Protein AF-A0A7C2BCA0-F1 (afdb_monomer_lite)

Structure (mmCIF, N/CA/C/O backbone):
data_AF-A0A7C2BCA0-F1
#
_entry.id   AF-A0A7C2BCA0-F1
#
loop_
_atom_site.group_PDB
_atom_site.id
_atom_site.type_symbol
_atom_site.label_atom_id
_atom_site.label_alt_id
_atom_site.label_comp_id
_atom_site.label_asym_id
_atom_site.label_entity_id
_atom_site.label_seq_id
_atom_site.pdbx_PDB_ins_code
_atom_site.Cartn_x
_atom_site.Cartn_y
_atom_site.Cartn_z
_atom_site.occupancy
_atom_site.B_iso_or_equiv
_atom_site.auth_seq_id
_atom_site.auth_comp_id
_atom_site.auth_asym_id
_atom_site.auth_atom_id
_atom_site.pdbx_PDB_model_num
ATOM 1 N N . MET A 1 1 ? -21.428 22.047 5.916 1.00 43.03 1 MET A N 1
ATOM 2 C CA . MET A 1 1 ? -21.231 20.583 5.912 1.00 43.03 1 MET A CA 1
ATOM 3 C C . MET A 1 1 ? -19.869 20.335 5.280 1.00 43.03 1 MET A C 1
ATOM 5 O O . MET A 1 1 ? -19.731 20.589 4.093 1.00 43.03 1 MET A O 1
ATOM 9 N N . MET A 1 2 ? -18.840 20.031 6.077 1.00 37.03 2 MET A N 1
ATOM 10 C CA . MET A 1 2 ? -17.478 19.820 5.561 1.00 37.03 2 MET A CA 1
ATOM 11 C C . MET A 1 2 ? -17.362 18.406 4.967 1.00 37.03 2 MET A C 1
ATOM 13 O O . MET A 1 2 ? -17.982 17.490 5.512 1.00 37.03 2 MET A O 1
ATOM 17 N N . PRO A 1 3 ? -16.608 18.211 3.874 1.00 50.78 3 PRO A N 1
ATOM 18 C CA . PRO A 1 3 ? -16.411 16.896 3.273 1.00 50.78 3 PRO A CA 1
ATOM 19 C C . PRO A 1 3 ? -15.713 15.952 4.264 1.00 50.78 3 PRO A C 1
ATOM 21 O O . PRO A 1 3 ? -14.708 16.316 4.872 1.00 50.78 3 PRO A O 1
ATOM 24 N N . GLN A 1 4 ? -16.245 14.734 4.419 1.00 51.97 4 GLN A N 1
ATOM 25 C CA . GLN A 1 4 ? -15.741 13.708 5.350 1.00 51.97 4 GLN A CA 1
ATOM 26 C C . GLN A 1 4 ? -14.248 13.387 5.164 1.00 51.97 4 GLN A C 1
ATOM 28 O O . GLN A 1 4 ? -13.592 13.028 6.135 1.00 51.97 4 GLN A O 1
ATOM 33 N N . ALA A 1 5 ? -13.691 13.608 3.968 1.00 51.53 5 ALA A N 1
ATOM 34 C CA . ALA A 1 5 ? -12.273 13.398 3.666 1.00 51.53 5 ALA A CA 1
ATOM 35 C C . ALA A 1 5 ? -11.313 14.216 4.554 1.00 51.53 5 ALA A C 1
ATOM 37 O O . ALA A 1 5 ? -10.208 13.764 4.826 1.00 51.53 5 ALA A O 1
ATOM 38 N N . ALA A 1 6 ? -11.730 15.391 5.042 1.00 46.75 6 ALA A N 1
ATOM 39 C CA . ALA A 1 6 ? -10.890 16.238 5.893 1.00 46.75 6 ALA A CA 1
ATOM 40 C C . ALA A 1 6 ? -10.889 15.817 7.377 1.00 46.75 6 ALA A C 1
ATOM 42 O O . ALA A 1 6 ? -10.042 16.274 8.139 1.00 46.75 6 ALA A O 1
ATOM 43 N N . GLN A 1 7 ? -11.833 14.971 7.817 1.00 50.56 7 GLN A N 1
ATOM 44 C CA . GLN A 1 7 ? -11.875 14.498 9.210 1.00 50.56 7 GLN A CA 1
ATOM 45 C C . GLN A 1 7 ? -10.919 13.327 9.469 1.00 50.56 7 GLN A C 1
ATOM 47 O O . GLN A 1 7 ? -10.521 13.111 10.613 1.00 50.56 7 GLN A O 1
ATOM 52 N N . ASP A 1 8 ? -10.534 12.604 8.415 1.00 54.22 8 ASP A N 1
ATOM 53 C CA . ASP A 1 8 ? -9.599 11.478 8.491 1.00 54.22 8 ASP A CA 1
ATOM 54 C C . ASP A 1 8 ? -8.157 11.930 8.766 1.00 54.22 8 ASP A C 1
ATOM 56 O O . ASP A 1 8 ? -7.393 11.215 9.404 1.00 54.22 8 ASP A O 1
ATOM 60 N N . GLU A 1 9 ? -7.791 13.161 8.385 1.00 54.47 9 GLU A N 1
ATOM 61 C CA . GLU A 1 9 ? -6.433 13.681 8.612 1.00 54.47 9 GLU A CA 1
ATOM 62 C C . GLU A 1 9 ? -6.068 13.841 10.097 1.00 54.47 9 GLU A C 1
ATOM 64 O O . GLU A 1 9 ? -4.890 13.862 10.448 1.00 54.47 9 GLU A O 1
ATOM 69 N N . LEU A 1 10 ? -7.060 13.933 10.989 1.00 54.72 10 LEU A N 1
ATOM 70 C CA . LEU A 1 10 ? -6.827 14.136 12.423 1.00 54.72 10 LEU A CA 1
ATOM 71 C C . LEU A 1 10 ? -6.856 12.838 13.239 1.00 54.72 10 LEU A C 1
ATOM 73 O O . LEU A 1 10 ? -6.470 12.850 14.413 1.00 54.72 10 LEU A O 1
ATOM 77 N N . ARG A 1 11 ? -7.271 11.706 12.652 1.00 66.44 11 ARG A N 1
ATOM 78 C CA . ARG A 1 11 ? -7.155 10.405 13.317 1.00 66.44 11 ARG A CA 1
ATOM 79 C C . ARG A 1 11 ? -5.768 9.843 13.064 1.00 66.44 11 ARG A C 1
ATOM 81 O O . ARG A 1 11 ? -5.479 9.208 12.062 1.00 66.44 11 ARG A O 1
ATOM 88 N N . SER A 1 12 ? -4.913 10.081 14.044 1.00 81.38 12 SER A N 1
ATOM 89 C CA . SER A 1 12 ? -3.630 9.415 14.206 1.00 81.38 12 SER A CA 1
ATOM 90 C C . SER A 1 12 ? -3.726 7.908 13.918 1.00 81.38 12 SER A C 1
ATOM 92 O O . SER A 1 12 ? -4.321 7.163 14.698 1.00 81.38 12 SER A O 1
ATOM 94 N N . PHE A 1 13 ? -3.115 7.450 12.819 1.00 78.19 13 PHE A N 1
ATOM 95 C CA . PHE A 1 13 ? -3.139 6.042 12.388 1.00 78.19 13 PHE A CA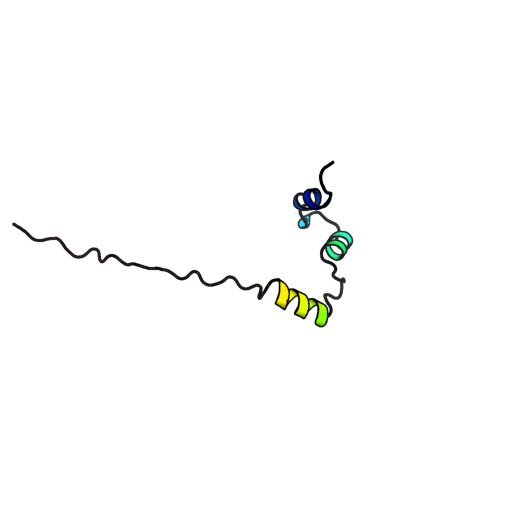 1
ATOM 96 C C . PHE A 1 13 ? -2.661 5.064 13.474 1.00 78.19 13 PHE A C 1
ATOM 98 O O . PHE A 1 13 ? -3.099 3.919 13.521 1.00 78.19 13 PHE A O 1
ATOM 105 N N . TRP A 1 14 ? -1.792 5.525 14.376 1.00 81.81 14 TRP A N 1
ATOM 106 C CA . TRP A 1 14 ? -1.246 4.761 15.503 1.00 81.81 14 TRP A CA 1
ATOM 107 C C . TRP A 1 14 ? -2.243 4.475 16.635 1.00 81.81 14 TRP A C 1
ATOM 109 O O . TRP A 1 14 ? -1.922 3.708 17.539 1.00 81.81 14 TRP A O 1
ATOM 119 N N . SER A 1 15 ? -3.437 5.064 16.607 1.00 86.19 15 SER A N 1
ATOM 120 C CA . SER A 1 15 ? -4.481 4.837 17.617 1.00 86.19 15 SER A CA 1
ATOM 121 C C . SER A 1 15 ? -5.669 4.023 17.094 1.00 86.19 15 SER A C 1
ATOM 123 O O . SER A 1 15 ? -6.626 3.808 17.834 1.00 86.19 15 SER A O 1
ATOM 125 N N . LEU A 1 16 ? -5.626 3.584 15.833 1.00 85.56 16 LEU A N 1
ATOM 126 C CA . LEU A 1 16 ? -6.694 2.819 15.189 1.00 85.56 16 LEU A CA 1
ATOM 127 C C . LEU A 1 16 ? -6.493 1.311 15.360 1.00 85.56 16 LEU A C 1
ATOM 129 O O . LEU A 1 16 ? -5.363 0.825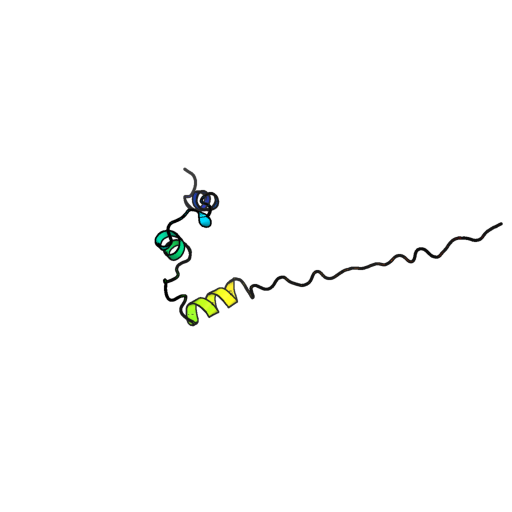 15.472 1.00 85.56 16 LEU A O 1
ATOM 133 N N . GLN A 1 17 ? -7.590 0.550 15.331 1.00 88.31 17 GLN A N 1
ATOM 134 C CA . GLN A 1 17 ? -7.490 -0.906 15.300 1.00 88.31 17 GLN A CA 1
ATOM 135 C C . GLN A 1 17 ? -6.893 -1.372 13.971 1.00 88.31 17 GLN A C 1
ATOM 137 O O . GLN A 1 17 ? -7.117 -0.774 12.919 1.00 88.31 17 GLN A O 1
ATOM 142 N N . THR A 1 18 ? -6.185 -2.501 13.991 1.00 85.62 18 THR A N 1
ATOM 143 C CA . THR A 1 18 ? -5.521 -3.052 12.800 1.00 85.62 18 THR A CA 1
ATOM 144 C C . THR A 1 18 ? -6.480 -3.224 11.620 1.00 85.62 18 THR A C 1
ATOM 146 O O . THR A 1 18 ? -6.115 -2.913 10.492 1.00 85.62 18 THR A O 1
ATOM 149 N N . ALA A 1 19 ? -7.720 -3.657 11.868 1.00 86.81 19 ALA A N 1
ATOM 150 C CA . ALA A 1 19 ? -8.736 -3.800 10.825 1.00 86.81 19 ALA A CA 1
ATOM 151 C C . ALA A 1 19 ? -9.120 -2.457 10.174 1.00 86.81 19 ALA A C 1
ATOM 153 O O . ALA A 1 19 ? -9.302 -2.396 8.961 1.00 86.81 19 ALA A O 1
ATOM 154 N N . GLU A 1 20 ? -9.195 -1.381 10.961 1.00 86.50 20 GLU A N 1
ATOM 155 C CA . GLU A 1 20 ? -9.513 -0.033 10.475 1.00 86.50 20 GLU A CA 1
ATOM 156 C C . GLU A 1 20 ? -8.363 0.524 9.630 1.00 86.50 20 GLU A C 1
ATOM 158 O O . GLU A 1 20 ? -8.595 1.066 8.551 1.00 86.50 20 GLU A O 1
ATOM 163 N N . VAL A 1 21 ? -7.117 0.312 10.067 1.00 87.88 21 VAL A N 1
ATOM 164 C CA . VAL A 1 21 ? -5.920 0.714 9.311 1.00 87.88 21 VAL A CA 1
ATOM 165 C C . VAL A 1 21 ? -5.812 -0.055 7.994 1.00 87.88 21 VAL A C 1
ATOM 167 O O . VAL A 1 21 ? -5.537 0.538 6.954 1.00 87.88 21 VAL A O 1
ATOM 170 N N . LEU A 1 22 ? -6.055 -1.368 8.008 1.00 88.69 22 LEU A N 1
ATOM 171 C CA . LEU A 1 22 ? -6.029 -2.192 6.797 1.00 88.69 22 LEU A CA 1
ATOM 172 C C . LEU A 1 22 ? -7.110 -1.774 5.795 1.00 88.69 22 LEU A C 1
ATOM 174 O O . LEU A 1 22 ? -6.827 -1.694 4.598 1.00 88.69 22 LEU A O 1
ATOM 178 N N . ALA A 1 23 ? -8.313 -1.454 6.277 1.00 85.88 23 ALA A N 1
ATOM 179 C CA . ALA A 1 23 ? -9.389 -0.936 5.441 1.00 85.88 23 ALA A CA 1
ATOM 180 C C . ALA A 1 23 ? -9.030 0.434 4.841 1.00 85.88 23 ALA A C 1
ATOM 182 O O . ALA A 1 23 ? -9.163 0.620 3.630 1.00 85.88 23 ALA A O 1
ATOM 183 N N . ALA A 1 24 ? -8.508 1.358 5.655 1.00 85.81 24 ALA A N 1
ATOM 184 C CA . ALA A 1 24 ? -8.096 2.689 5.210 1.00 85.81 24 ALA A CA 1
ATOM 185 C C . ALA A 1 24 ? -6.956 2.637 4.176 1.00 85.81 24 ALA A C 1
ATOM 187 O O . ALA A 1 24 ? -6.981 3.352 3.177 1.00 85.81 24 ALA A O 1
ATOM 188 N N . LEU A 1 25 ? -5.977 1.746 4.370 1.00 86.25 25 LEU A N 1
ATOM 189 C CA . LEU A 1 25 ? -4.854 1.545 3.445 1.00 86.25 25 LEU A CA 1
ATOM 190 C C . LEU A 1 25 ? -5.193 0.636 2.254 1.00 86.25 25 LEU A C 1
ATOM 192 O O . LEU A 1 25 ? -4.331 0.417 1.389 1.00 86.25 25 LEU A O 1
ATOM 196 N N . GLN A 1 26 ? -6.420 0.103 2.204 1.00 86.88 26 GLN A N 1
ATOM 197 C CA . GLN A 1 26 ? -6.890 -0.858 1.204 1.00 86.88 26 GLN A CA 1
ATOM 198 C C . GLN A 1 26 ? -5.896 -2.020 1.035 1.00 86.88 26 GLN A C 1
ATOM 200 O O . GLN A 1 26 ? -5.480 -2.350 -0.077 1.00 86.88 26 GLN A O 1
ATOM 205 N N . SER A 1 27 ? -5.444 -2.579 2.157 1.00 88.69 27 SER A N 1
ATOM 206 C CA . SER A 1 27 ? -4.480 -3.679 2.212 1.00 88.69 27 SER A CA 1
ATOM 207 C C . SER A 1 27 ? -5.090 -4.867 2.942 1.00 88.69 27 SER A C 1
ATOM 209 O O . SER A 1 27 ? -6.024 -4.726 3.728 1.00 88.69 27 SER A O 1
ATOM 211 N N . SER A 1 28 ? -4.539 -6.054 2.707 1.00 89.19 28 SER A N 1
ATOM 212 C CA . SER A 1 28 ? -4.891 -7.244 3.477 1.00 89.19 28 SER A CA 1
ATOM 213 C C . SER A 1 28 ? -3.865 -7.504 4.590 1.00 89.19 28 SER A C 1
ATOM 215 O O . SER A 1 28 ? -2.745 -6.984 4.517 1.00 89.19 28 SER A O 1
ATOM 217 N N . PRO A 1 29 ? -4.193 -8.351 5.585 1.00 88.50 29 PRO A N 1
ATOM 218 C CA . PRO A 1 29 ? -3.219 -8.846 6.561 1.00 88.50 29 PRO A CA 1
ATOM 219 C C . PRO A 1 29 ? -2.038 -9.587 5.915 1.00 88.50 29 PRO A C 1
ATOM 221 O O . PRO A 1 29 ? -0.945 -9.601 6.469 1.00 88.50 29 PRO A O 1
ATOM 224 N N . ASN A 1 30 ? -2.247 -10.167 4.729 1.00 89.44 30 ASN A N 1
ATOM 225 C CA . ASN A 1 30 ? -1.223 -10.877 3.962 1.00 89.44 30 ASN A CA 1
ATOM 226 C C . ASN A 1 30 ? -0.438 -9.945 3.018 1.00 89.44 30 ASN A C 1
ATOM 228 O O . ASN A 1 30 ? 0.384 -10.414 2.234 1.00 89.44 30 ASN A O 1
ATOM 232 N N . GLY A 1 31 ? -0.690 -8.633 3.079 1.00 89.12 31 GLY A N 1
ATOM 233 C CA . GLY A 1 31 ? -0.054 -7.621 2.240 1.00 89.12 31 GLY A CA 1
ATOM 234 C C . GLY A 1 31 ? -0.880 -7.210 1.018 1.00 89.12 31 GLY A C 1
ATOM 235 O O . GLY A 1 31 ? -2.106 -7.365 0.981 1.00 89.12 31 GLY A O 1
ATOM 236 N N . LEU A 1 32 ? -0.186 -6.636 0.032 1.00 90.19 32 LEU A N 1
ATOM 237 C CA . LEU A 1 32 ? -0.735 -6.150 -1.237 1.00 90.19 32 LEU A CA 1
ATOM 238 C C . LEU A 1 32 ? -0.425 -7.133 -2.368 1.00 90.19 32 LEU A C 1
ATOM 240 O O . LEU A 1 32 ? 0.645 -7.740 -2.399 1.00 90.19 32 LEU A O 1
ATOM 244 N N . ALA A 1 33 ? -1.343 -7.243 -3.328 1.00 91.44 33 ALA A N 1
ATOM 245 C CA . ALA A 1 33 ? -1.079 -7.950 -4.576 1.00 91.44 33 ALA A CA 1
ATOM 246 C C . ALA A 1 33 ? 0.013 -7.229 -5.384 1.00 91.44 33 ALA A C 1
ATOM 248 O O . ALA A 1 33 ? 0.125 -6.001 -5.328 1.00 91.44 33 ALA A O 1
ATOM 249 N N . ALA A 1 34 ? 0.793 -7.989 -6.157 1.00 91.00 34 ALA A N 1
ATOM 250 C CA . ALA A 1 34 ? 1.899 -7.451 -6.949 1.00 91.00 34 ALA A CA 1
ATOM 251 C C . ALA A 1 34 ? 1.438 -6.355 -7.926 1.00 91.00 34 ALA A C 1
ATOM 253 O O . ALA A 1 34 ? 2.085 -5.314 -8.019 1.00 91.00 34 ALA A O 1
ATOM 254 N N . ASP A 1 35 ? 0.285 -6.544 -8.573 1.00 92.38 35 ASP A N 1
ATOM 255 C CA . ASP A 1 35 ? -0.276 -5.568 -9.514 1.00 92.38 35 ASP A CA 1
ATOM 256 C C . ASP A 1 35 ? -0.631 -4.249 -8.816 1.00 92.38 35 ASP A C 1
ATOM 258 O O . ASP A 1 35 ? -0.241 -3.172 -9.261 1.00 92.38 35 ASP A O 1
ATOM 262 N N . THR A 1 36 ? -1.289 -4.325 -7.654 1.00 89.81 36 THR A N 1
ATOM 263 C CA . THR A 1 36 ? -1.624 -3.146 -6.842 1.00 89.81 36 THR A CA 1
ATOM 264 C C . THR A 1 36 ? -0.370 -2.450 -6.311 1.00 89.81 3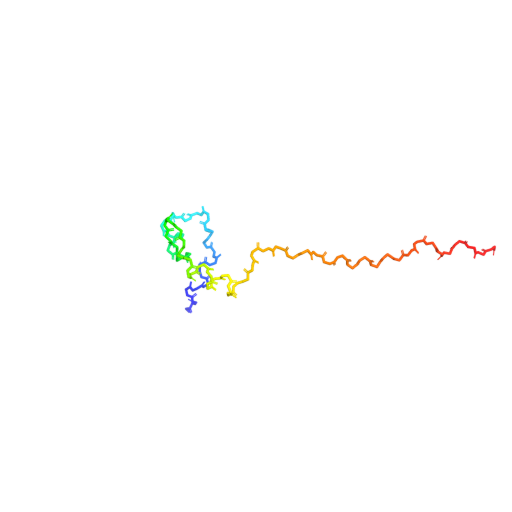6 THR A C 1
ATOM 266 O O . THR A 1 36 ? -0.326 -1.222 -6.226 1.00 89.81 36 THR A O 1
ATOM 269 N N . ALA A 1 37 ? 0.668 -3.208 -5.952 1.00 90.75 37 ALA A N 1
ATOM 270 C CA . ALA A 1 37 ? 1.942 -2.639 -5.527 1.00 90.75 37 ALA A CA 1
ATOM 271 C C . ALA A 1 37 ? 2.641 -1.900 -6.681 1.00 90.75 37 ALA A C 1
ATOM 273 O O . ALA A 1 37 ? 3.126 -0.787 -6.475 1.00 90.75 37 ALA A O 1
ATOM 274 N N . ALA A 1 38 ? 2.640 -2.469 -7.890 1.00 91.56 38 ALA A N 1
ATOM 275 C CA . ALA A 1 38 ? 3.203 -1.841 -9.084 1.00 91.56 38 ALA A CA 1
ATOM 276 C C . ALA A 1 38 ? 2.441 -0.564 -9.475 1.00 91.56 38 ALA A C 1
ATOM 278 O O . ALA A 1 38 ? 3.065 0.461 -9.753 1.00 91.56 38 ALA A O 1
ATOM 279 N N . GLU A 1 39 ? 1.107 -0.590 -9.417 1.00 92.62 39 GLU A N 1
ATOM 280 C CA . GLU A 1 39 ? 0.267 0.588 -9.652 1.00 92.62 39 GLU A CA 1
ATOM 281 C C . GLU A 1 39 ? 0.593 1.715 -8.658 1.00 92.62 39 GLU A C 1
ATOM 283 O O . GLU A 1 39 ? 0.799 2.868 -9.050 1.00 92.62 39 GLU A O 1
ATOM 288 N N . ARG A 1 40 ? 0.716 1.388 -7.363 1.00 93.12 40 ARG A N 1
ATOM 289 C CA . ARG A 1 40 ? 1.088 2.366 -6.327 1.00 93.12 40 ARG A CA 1
ATOM 290 C C . ARG A 1 40 ? 2.501 2.904 -6.531 1.00 93.12 40 ARG A C 1
ATOM 292 O O . ARG A 1 40 ? 2.705 4.108 -6.387 1.00 93.12 40 ARG A O 1
ATOM 299 N N . LEU A 1 41 ? 3.455 2.047 -6.892 1.00 92.88 41 LEU A N 1
ATOM 300 C CA . LEU A 1 41 ? 4.830 2.457 -7.175 1.00 92.88 41 LEU A CA 1
ATOM 301 C C . LEU A 1 41 ? 4.887 3.432 -8.359 1.00 92.88 41 LEU A C 1
ATOM 303 O O . LEU A 1 41 ? 5.602 4.427 -8.289 1.00 92.88 41 LEU A O 1
ATOM 307 N N . ALA A 1 42 ? 4.100 3.192 -9.411 1.00 92.31 42 ALA A N 1
ATOM 308 C CA . ALA A 1 42 ? 3.999 4.099 -10.552 1.00 92.31 42 ALA A CA 1
ATOM 309 C C . ALA A 1 42 ? 3.326 5.433 -10.184 1.00 92.31 42 ALA A C 1
ATOM 311 O O . ALA A 1 42 ? 3.721 6.483 -10.689 1.00 92.31 42 ALA A O 1
ATOM 312 N N . ARG A 1 43 ? 2.328 5.407 -9.291 1.00 91.62 43 ARG A N 1
ATOM 313 C CA . ARG A 1 43 ? 1.570 6.597 -8.877 1.00 91.62 43 ARG A CA 1
ATOM 314 C C . ARG A 1 43 ? 2.337 7.514 -7.925 1.00 91.62 43 ARG A C 1
ATOM 316 O O . ARG A 1 43 ? 2.290 8.729 -8.091 1.00 91.62 43 ARG A O 1
ATOM 323 N N . PHE A 1 44 ? 2.970 6.952 -6.899 1.00 90.19 44 PHE A N 1
ATOM 324 C CA . PHE A 1 44 ? 3.633 7.726 -5.840 1.00 90.19 44 PHE A CA 1
ATOM 325 C C . PHE A 1 44 ? 5.145 7.842 -6.043 1.00 90.19 44 PHE A C 1
ATOM 327 O O . PHE A 1 44 ? 5.767 8.757 -5.507 1.00 90.19 44 PHE A O 1
ATOM 334 N N . GLY A 1 45 ? 5.728 6.945 -6.836 1.00 89.19 45 GLY A N 1
ATOM 335 C CA . GLY A 1 45 ? 7.165 6.855 -7.034 1.00 89.19 45 GLY A CA 1
ATOM 336 C C . GLY A 1 45 ? 7.871 6.009 -5.968 1.00 89.19 45 GLY A C 1
ATOM 337 O O . GLY A 1 45 ? 7.249 5.489 -5.035 1.00 89.19 45 GLY A O 1
ATOM 338 N N . PRO A 1 46 ? 9.193 5.833 -6.117 1.00 90.75 46 PRO A N 1
ATOM 339 C CA . PRO A 1 46 ? 9.998 5.098 -5.154 1.00 90.75 46 PRO A CA 1
ATOM 340 C C . PRO A 1 46 ? 10.019 5.820 -3.802 1.00 90.75 46 PRO A C 1
ATOM 342 O O . PRO A 1 46 ? 10.246 7.028 -3.733 1.00 90.75 46 PRO A O 1
ATOM 345 N N . ASN A 1 47 ? 9.837 5.064 -2.714 1.00 90.44 47 ASN A N 1
ATOM 346 C CA . ASN A 1 47 ? 9.913 5.576 -1.342 1.00 90.44 47 ASN A CA 1
ATOM 347 C C . ASN A 1 47 ? 11.375 5.784 -0.904 1.00 90.44 47 ASN A C 1
ATOM 349 O O . ASN A 1 47 ? 11.871 5.149 0.026 1.00 90.44 47 ASN A O 1
ATOM 353 N N . THR A 1 48 ? 12.088 6.635 -1.632 1.00 87.75 48 THR A N 1
ATOM 354 C CA . THR A 1 48 ? 13.483 6.988 -1.378 1.00 87.75 48 THR A CA 1
ATOM 355 C C . THR A 1 48 ? 13.589 8.492 -1.221 1.00 87.75 48 THR A C 1
ATOM 357 O O . THR A 1 48 ? 13.168 9.247 -2.100 1.00 87.75 48 THR A O 1
ATOM 360 N N . LEU A 1 49 ? 14.183 8.936 -0.116 1.00 84.50 49 LEU A N 1
ATOM 361 C CA . LEU A 1 49 ? 14.518 10.342 0.058 1.00 84.50 49 LEU A CA 1
ATOM 362 C C . LEU A 1 49 ? 15.611 10.699 -0.948 1.00 84.50 49 LEU A C 1
ATOM 364 O O . LEU A 1 49 ? 16.665 10.067 -0.977 1.00 84.50 49 LEU A O 1
ATOM 368 N N . SER A 1 50 ? 15.352 11.697 -1.789 1.00 78.19 50 SER A N 1
ATOM 369 C CA . SER A 1 50 ? 16.375 12.195 -2.704 1.00 78.19 50 SER A CA 1
ATOM 370 C C . SER A 1 50 ? 17.498 12.850 -1.908 1.00 78.19 50 SER A C 1
ATOM 372 O O . SER A 1 50 ? 17.244 13.640 -0.994 1.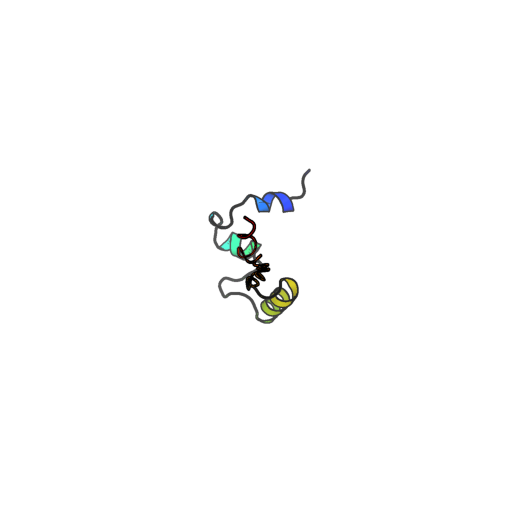00 78.19 50 SER A O 1
ATOM 374 N N . GLU A 1 51 ? 18.741 12.545 -2.272 1.00 77.25 51 GLU A N 1
ATOM 375 C CA . GLU A 1 51 ? 19.900 13.208 -1.689 1.00 77.25 51 GLU A CA 1
ATOM 376 C C . GLU A 1 51 ? 19.807 14.714 -1.946 1.00 77.25 51 GLU A C 1
ATOM 378 O O . GLU A 1 51 ? 19.587 15.180 -3.071 1.00 77.25 51 GLU A O 1
ATOM 383 N N . ARG A 1 52 ? 19.953 15.500 -0.879 1.00 69.88 52 ARG A N 1
ATOM 384 C CA . ARG A 1 52 ? 19.997 16.954 -0.987 1.00 69.88 52 ARG A CA 1
ATOM 385 C C . ARG A 1 52 ? 21.248 17.313 -1.787 1.00 69.88 52 ARG A C 1
ATOM 387 O O . ARG A 1 52 ? 22.356 17.125 -1.296 1.00 69.88 52 ARG A O 1
ATOM 394 N N . LYS A 1 53 ? 21.081 17.867 -2.993 1.00 64.69 53 LYS A N 1
ATOM 395 C CA . LYS A 1 53 ? 22.190 18.488 -3.729 1.00 64.69 53 LYS A CA 1
ATOM 396 C C . LYS A 1 53 ? 22.757 19.615 -2.868 1.00 64.69 53 LYS 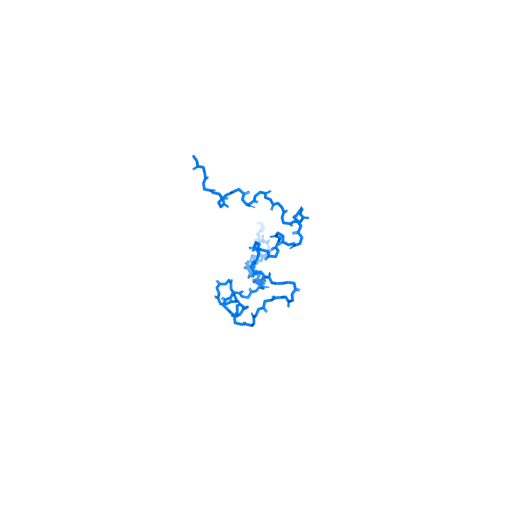A C 1
ATOM 398 O O . LYS A 1 53 ? 22.142 20.671 -2.739 1.00 64.69 53 LYS A O 1
ATOM 403 N N . SER A 1 54 ? 23.911 19.376 -2.258 1.00 57.69 54 SER A N 1
ATOM 404 C CA . SER A 1 54 ? 24.684 20.405 -1.575 1.00 57.69 54 SER A CA 1
ATOM 405 C C . SER A 1 54 ? 25.192 21.388 -2.623 1.00 57.69 54 SER A C 1
ATOM 407 O O . SER A 1 54 ? 26.220 21.163 -3.256 1.00 57.69 54 SER A O 1
ATOM 409 N N . SER A 1 55 ? 24.469 22.486 -2.833 1.00 58.50 55 SER A N 1
ATOM 410 C CA . SER A 1 55 ? 25.014 23.676 -3.482 1.00 58.50 55 SER A CA 1
ATOM 411 C C . SER A 1 55 ? 26.002 24.329 -2.517 1.00 58.50 55 SER A C 1
ATOM 413 O O . SER A 1 55 ? 25.711 25.338 -1.876 1.00 58.50 55 SER A O 1
ATOM 415 N N . THR A 1 56 ? 27.166 23.703 -2.366 1.00 56.47 56 THR A N 1
ATOM 416 C CA . THR A 1 56 ? 28.303 24.282 -1.664 1.00 56.47 56 THR A CA 1
ATOM 417 C C . THR A 1 56 ? 28.964 25.279 -2.610 1.00 56.47 56 THR A C 1
ATOM 419 O O . THR A 1 56 ? 29.945 24.971 -3.282 1.00 56.47 56 THR A O 1
ATOM 422 N N . THR A 1 57 ? 28.429 26.498 -2.666 1.00 60.25 57 THR A N 1
ATOM 423 C CA . THR A 1 57 ? 29.249 27.653 -3.042 1.00 60.25 57 THR A CA 1
ATOM 424 C C . THR A 1 57 ? 30.141 27.949 -1.844 1.00 60.25 57 THR A C 1
ATOM 426 O O . THR A 1 57 ? 29.757 28.673 -0.928 1.00 60.25 57 THR A O 1
ATOM 429 N N . VAL A 1 58 ? 31.325 27.340 -1.815 1.00 60.25 58 VAL A N 1
ATOM 430 C CA . VAL A 1 58 ? 32.397 27.799 -0.932 1.00 60.25 58 VAL A CA 1
ATOM 431 C C . VAL A 1 58 ? 32.907 29.129 -1.484 1.00 60.25 58 VAL A C 1
ATOM 433 O O . VAL A 1 58 ? 33.612 29.166 -2.486 1.00 60.25 58 VAL A O 1
ATOM 436 N N . LEU A 1 59 ? 32.541 30.243 -0.852 1.00 56.91 59 LEU A N 1
ATOM 437 C CA . LEU A 1 59 ? 33.310 31.475 -1.013 1.00 56.91 59 LEU A CA 1
ATOM 438 C C . LEU A 1 59 ? 34.647 31.259 -0.282 1.00 56.91 59 LEU A C 1
ATOM 440 O O . LEU A 1 59 ? 34.626 31.031 0.932 1.00 56.91 59 LEU A O 1
ATOM 444 N N . PRO A 1 60 ? 35.811 31.267 -0.960 1.00 51.16 60 PRO A N 1
ATOM 445 C CA . PRO A 1 60 ? 37.080 31.098 -0.270 1.00 51.16 60 PRO A CA 1
ATOM 446 C C . PRO A 1 60 ? 37.350 32.319 0.619 1.00 51.16 60 PRO A C 1
ATOM 448 O O . PRO A 1 60 ? 37.477 33.443 0.141 1.00 51.16 60 PRO A O 1
ATOM 451 N N . CYS A 1 61 ? 37.496 32.076 1.923 1.00 49.78 61 CYS A N 1
ATOM 452 C CA . CYS A 1 61 ? 37.858 33.045 2.968 1.00 49.78 61 CYS A CA 1
ATOM 453 C C . CYS A 1 61 ? 39.333 33.514 2.863 1.00 49.78 61 CYS A C 1
ATOM 455 O O . CYS A 1 61 ? 40.035 33.660 3.861 1.00 49.78 61 CYS A O 1
ATOM 457 N N . LYS A 1 62 ? 39.863 33.686 1.645 1.00 54.84 62 LYS A N 1
ATOM 458 C CA . LYS A 1 62 ? 41.278 34.006 1.415 1.00 54.84 62 LYS A CA 1
ATOM 459 C C . LYS A 1 62 ? 41.471 34.964 0.243 1.00 54.84 62 LYS A C 1
ATOM 461 O O . LYS A 1 62 ? 42.052 34.601 -0.766 1.00 54.84 62 LYS A O 1
ATOM 466 N N . MET A 1 63 ? 40.982 36.189 0.404 1.00 48.09 63 MET A N 1
ATOM 467 C CA . MET A 1 63 ? 41.578 37.413 -0.151 1.00 48.09 63 MET A CA 1
ATOM 468 C C . MET A 1 63 ? 40.804 38.569 0.499 1.00 48.09 63 MET A C 1
ATOM 470 O O . MET A 1 63 ? 39.652 38.799 0.168 1.00 48.09 63 MET A O 1
ATOM 474 N N . MET A 1 64 ? 41.289 39.205 1.560 1.00 44.62 64 MET A N 1
ATOM 475 C CA . MET A 1 64 ? 42.212 40.322 1.404 1.00 44.62 64 MET A CA 1
ATOM 476 C C . MET A 1 64 ? 42.864 40.625 2.766 1.00 44.62 64 MET A C 1
ATOM 478 O O . MET A 1 64 ? 42.288 41.309 3.606 1.00 44.62 64 MET A O 1
ATOM 482 N N . LEU A 1 65 ? 44.071 40.113 2.997 1.00 49.00 65 LEU A N 1
ATOM 483 C CA . LEU A 1 65 ? 45.020 40.755 3.902 1.00 49.00 65 LEU A CA 1
ATOM 484 C C . LEU A 1 65 ? 46.165 41.190 2.997 1.00 49.00 65 LEU A C 1
ATOM 486 O O . LEU A 1 65 ? 46.926 40.329 2.593 1.00 49.00 65 LEU A O 1
ATOM 490 N N . PHE A 1 66 ? 46.172 42.452 2.574 1.00 43.25 66 PHE A N 1
ATOM 491 C CA . PHE A 1 66 ? 47.326 43.241 2.124 1.00 43.25 66 PHE A CA 1
ATOM 492 C C . PHE A 1 66 ? 46.790 44.585 1.629 1.00 43.25 66 PHE A C 1
ATOM 494 O O . PHE A 1 66 ? 46.184 44.657 0.565 1.00 43.25 66 PHE A O 1
ATOM 501 N N . LEU A 1 67 ? 47.007 45.634 2.413 1.00 39.81 67 LEU A N 1
ATOM 502 C CA . 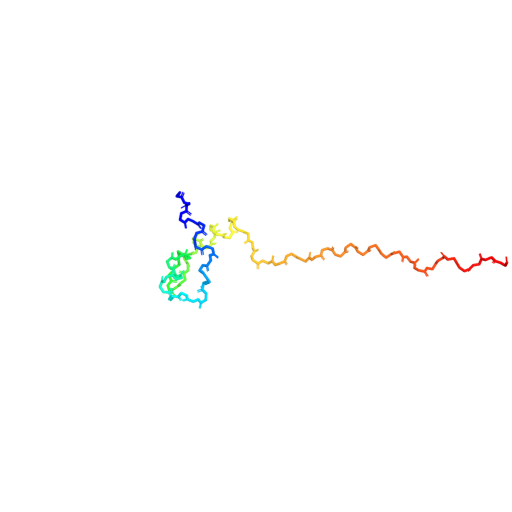LEU A 1 67 ? 47.743 46.824 1.993 1.00 39.81 67 LEU A CA 1
ATOM 503 C C . LEU A 1 67 ? 48.147 47.567 3.273 1.00 39.81 67 LEU A C 1
ATOM 505 O O . LEU A 1 67 ? 47.359 47.660 4.213 1.00 39.81 67 LEU A O 1
ATOM 509 N N . PHE A 1 68 ? 49.427 47.936 3.298 1.00 49.88 68 PHE A N 1
ATOM 510 C CA . PHE A 1 68 ? 50.087 48.803 4.273 1.00 49.88 68 PHE A CA 1
ATOM 511 C C . PHE A 1 68 ? 49.296 50.083 4.557 1.00 49.88 68 PHE A C 1
ATOM 513 O O . PHE A 1 68 ? 48.638 50.581 3.615 1.00 49.88 68 PHE A O 1
#

Sequence (68 aa):
MMPQAAQDELRSFWSLQTAEVLAALQSSPNGLAADTAAERLARFGPNTLSERKSSTTVLPCKMMLFLF

Secondary structure (DSSP, 8-state):
---GGGTGGGS-GGGS-HHHHHHHTT-BTTB--HHHHHHHHHHH--S-PPP---------S-------

Radius of gyration: 24.87 Å; chains: 1; bounding box: 71×60×28 Å

Foldseek 3Di:
DDPPVVVVVPPDLVPDDPVVNCVVVVADPVGDDPVVVVVVCVVVNDPDDDDPPPPPPPPPPDDDDDDD

pLDDT: mean 73.4, std 18.22, range [37.03, 93.12]